Protein 1RLH (pdb70)

Radius of gyration: 15.71 Å; Cα contacts (8 Å, |Δi|>4): 328; chains: 1; bounding box: 42×52×43 Å

Nearest PDB structures (foldseek):
  1rlh-assembly1_A  TM=1.007E+00  e=2.536E-31  Thermoplasma acidophilum
  2ekm-assembly1_C  TM=9.111E-01  e=6.261E-17  Sulfurisphaera tokodaii
  2jb7-assembly1_A  TM=9.114E-01  e=2.879E-15  Pyrobaculum aerophilum
  1vgg-assembly1_F  TM=9.053E-01  e=6.407E-15  Thermus thermophilus HB8
  2d16-assembly1_A  TM=8.958E-01  e=6.824E-12  Pyrococcus horikoshii OT3

InterPro domains:
  IPR007153 Adenosine specific kinase [PF04008] (3-152)
  IPR007153 Adeno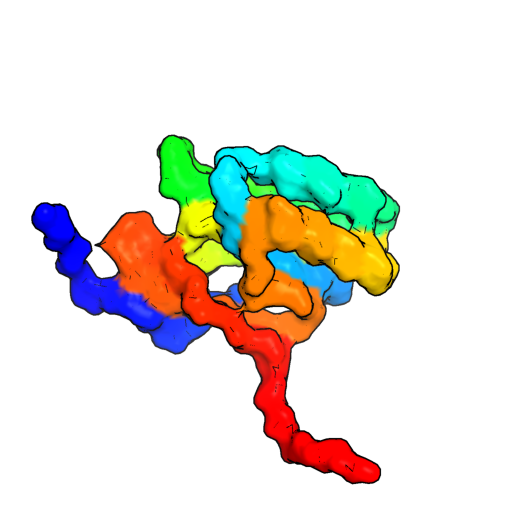sine specific kinase [PTHR36155] (2-152)
  IPR036902 Ta1353-like superfamily [G3DSA:3.40.1520.10] (6-106)
  IPR036902 Ta1353-like superfamily [SSF103165] (2-152)

Structure (mmCIF, N/CA/C/O backbone):
data_1RLH
#
_entry.id   1RLH
#
_cell.length_a   74.329
_cell.length_b   74.329
_cell.length_c   50.840
_cell.angle_alpha   90.00
_cell.angle_beta   90.00
_cell.angle_gamma   120.00
#
_symmetry.space_group_name_H-M   'P 63'
#
loop_
_entity.id
_entity.type
_entity.pdbx_description
1 polymer 'conserved hypothetical protein'
2 non-polymer 'SODIUM ION'
3 water water
#
loop_
_atom_site.group_PDB
_atom_site.id
_atom_site.type_symbol
_atom_site.label_atom_id
_atom_site.label_alt_id
_atom_site.label_comp_id
_atom_site.label_asym_id
_atom_site.label_entity_id
_atom_site.label_seq_id
_atom_site.pdbx_PDB_ins_code
_atom_site.Cartn_x
_atom_site.Cartn_y
_atom_site.Cartn_z
_atom_site.occupancy
_atom_site.B_iso_or_equiv
_atom_site.auth_seq_id
_atom_site.auth_comp_id
_atom_site.auth_asym_id
_atom_site.auth_atom_id
_atom_site.pdbx_PDB_model_num
ATOM 1 N N . HIS A 1 5 ? -16.642 60.577 -18.014 1.00 38.70 -15 HIS A N 1
ATOM 2 C CA . HIS A 1 5 ? -15.801 60.522 -19.245 1.00 37.72 -15 HIS A CA 1
ATOM 3 C C . HIS A 1 5 ? -14.331 60.357 -18.885 1.00 37.08 -15 HIS A C 1
ATOM 4 O O . HIS A 1 5 ? -13.771 61.162 -18.144 1.00 39.13 -15 HIS A O 1
ATOM 11 N N . HIS A 1 6 ? -13.705 59.318 -19.422 1.00 35.04 -14 HIS A N 1
ATOM 12 C CA . HIS A 1 6 ? -12.300 59.060 -19.150 1.00 34.34 -14 HIS A CA 1
ATOM 13 C C . HIS A 1 6 ? -11.474 59.171 -20.419 1.00 33.47 -14 HIS A C 1
ATOM 14 O O . HIS A 1 6 ? -11.984 58.994 -21.525 1.00 35.36 -14 HIS A O 1
ATOM 21 N N . HIS A 1 7 ? -10.194 59.469 -20.255 1.00 30.48 -13 HIS A N 1
ATOM 22 C CA . HIS A 1 7 ? -9.308 59.621 -21.398 1.00 29.85 -13 HIS A CA 1
ATOM 23 C C . HIS A 1 7 ? -8.359 58.448 -21.533 1.00 31.65 -13 HIS A C 1
ATOM 24 O O . HIS A 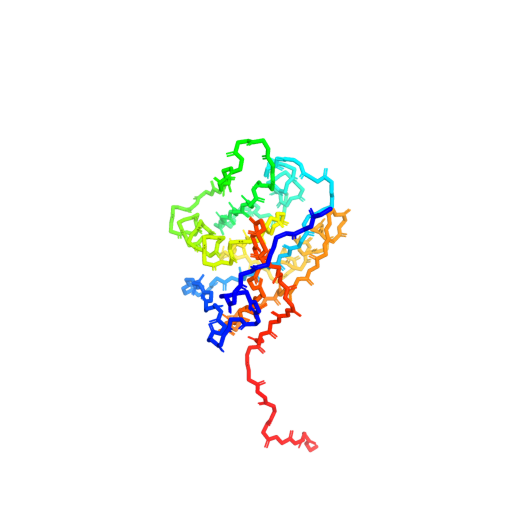1 7 ? -7.760 58.012 -20.554 1.00 33.60 -13 HIS A O 1
ATOM 31 N N . HIS A 1 8 ? -8.233 57.928 -22.748 1.00 31.23 -12 HIS A N 1
ATOM 32 C CA . HIS A 1 8 ? -7.339 56.805 -22.988 1.00 33.54 -12 HIS A CA 1
ATOM 33 C C . HIS A 1 8 ? -6.295 57.135 -24.047 1.00 31.53 -12 HIS A C 1
ATOM 34 O O . HIS A 1 8 ? -6.588 57.793 -25.044 1.00 28.44 -12 HIS A O 1
ATOM 41 N N . HIS A 1 9 ? -5.069 56.686 -23.806 1.00 30.93 -11 HIS A N 1
ATOM 42 C CA . HIS A 1 9 ? -3.963 56.897 -24.729 1.00 31.24 -11 HIS A CA 1
ATOM 43 C C . HIS A 1 9 ? -3.406 55.520 -25.060 1.00 32.05 -11 HIS A C 1
ATOM 44 O O . HIS A 1 9 ? -3.268 54.675 -24.178 1.00 29.10 -11 HIS A O 1
ATOM 51 N N . HIS A 1 10 ? -3.094 55.290 -26.330 1.00 32.98 -10 HIS A N 1
ATOM 52 C CA . HIS A 1 10 ? -2.563 53.999 -26.746 1.00 35.51 -10 HIS A CA 1
ATOM 53 C C . HIS A 1 10 ? -1.210 53.688 -26.117 1.00 35.24 -10 HIS A C 1
ATOM 54 O O . HIS A 1 10 ? -0.717 52.569 -26.220 1.00 35.66 -10 HIS A O 1
ATOM 61 N N . SER A 1 11 ? -0.616 54.676 -25.456 1.00 35.56 -9 SER A N 1
ATOM 62 C CA . SER A 1 11 ? 0.681 54.487 -24.813 1.00 35.98 -9 SER A CA 1
ATOM 63 C C . SER A 1 11 ? 0.541 53.819 -23.445 1.00 36.38 -9 SER A C 1
ATOM 64 O O . SER A 1 11 ? 1.532 53.408 -22.838 1.00 36.65 -9 SER A O 1
ATOM 67 N N . SER A 1 12 ? -0.695 53.713 -22.965 1.00 35.65 -8 SER A N 1
ATOM 68 C CA . SER A 1 12 ? -0.964 53.100 -21.671 1.00 35.07 -8 SER A CA 1
ATOM 69 C C . SER A 1 12 ? -0.898 51.583 -21.728 1.00 35.21 -8 SER A C 1
ATOM 70 O O . SER A 1 12 ? -1.110 50.975 -22.778 1.00 34.85 -8 SER A O 1
ATOM 73 N N . GLY A 1 13 ? -0.609 50.977 -20.583 1.00 32.72 -7 GLY A N 1
ATOM 74 C CA . GLY A 1 13 ? -0.523 49.532 -20.519 1.00 33.79 -7 GLY A CA 1
ATOM 75 C C . GLY A 1 13 ? 0.737 49.076 -19.816 1.00 33.67 -7 GLY A C 1
ATOM 76 O O . GLY A 1 13 ? 1.512 49.891 -19.308 1.00 29.68 -7 GLY A O 1
ATOM 77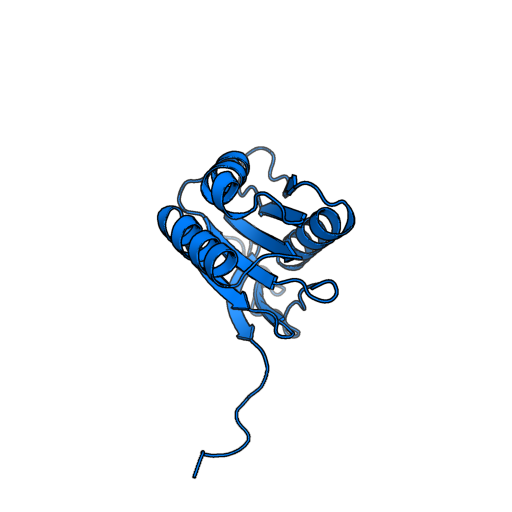 N N . LEU A 1 14 ? 0.938 47.765 -19.789 1.00 35.81 -6 LEU A N 1
ATOM 78 C CA . LEU A 1 14 ? 2.107 47.182 -19.152 1.00 39.87 -6 LEU A CA 1
ATOM 79 C C . LEU A 1 14 ? 3.364 47.715 -19.821 1.00 41.63 -6 LEU A C 1
ATOM 80 O O . LEU A 1 14 ? 3.471 47.700 -21.044 1.00 41.31 -6 LEU A O 1
ATOM 85 N N . VAL A 1 15 ? 4.306 48.204 -19.020 1.00 43.87 -5 VAL A N 1
ATOM 86 C CA . VAL A 1 15 ? 5.559 48.717 -19.559 1.00 45.38 -5 VAL A CA 1
ATOM 87 C C . VAL A 1 15 ? 6.429 47.499 -19.861 1.00 47.38 -5 VAL A C 1
ATOM 88 O O . VAL A 1 15 ? 6.890 46.815 -18.946 1.00 45.57 -5 VAL A O 1
ATOM 92 N N . PRO A 1 16 ? 6.655 47.217 -21.157 1.00 48.89 -4 PRO A N 1
ATOM 93 C CA . PRO A 1 16 ? 7.450 46.098 -21.675 1.00 50.06 -4 PRO A CA 1
ATOM 94 C C . PRO A 1 16 ? 8.660 45.697 -20.839 1.00 50.36 -4 PRO A C 1
ATOM 95 O O . PRO A 1 16 ? 8.773 44.551 -20.414 1.00 52.09 -4 PRO A O 1
ATOM 99 N N . ARG A 1 17 ? 9.565 46.639 -20.607 1.00 49.42 -3 ARG A N 1
ATOM 100 C CA . ARG A 1 17 ? 10.757 46.349 -19.826 1.00 48.74 -3 ARG A CA 1
ATOM 101 C C . ARG A 1 17 ? 10.601 46.887 -18.408 1.00 47.30 -3 ARG A C 1
ATOM 102 O O . ARG A 1 17 ? 10.690 48.094 -18.178 1.00 48.21 -3 ARG A O 1
ATOM 110 N N . GLY A 1 18 ? 10.352 45.981 -17.464 1.00 44.61 -2 GLY A N 1
ATOM 111 C CA . GLY A 1 18 ? 10.183 46.373 -16.076 1.00 38.31 -2 GLY A CA 1
ATOM 112 C C . GLY A 1 18 ? 11.244 47.367 -15.652 1.00 35.62 -2 GLY A C 1
ATOM 113 O O . GLY A 1 18 ? 12.294 47.466 -16.288 1.00 37.59 -2 GLY A O 1
ATOM 114 N N . SER A 1 19 ? 10.979 48.105 -14.580 1.00 29.78 -1 SER A N 1
ATOM 115 C CA . SER A 1 19 ? 11.929 49.093 -14.092 1.00 27.26 -1 SER A CA 1
ATOM 116 C C . SER A 1 19 ? 12.923 48.463 -13.131 1.00 25.46 -1 SER A C 1
ATOM 117 O O . SER A 1 19 ? 12.549 47.935 -12.086 1.00 23.18 -1 SER A O 1
ATOM 120 N N . HIS A 1 20 ? 14.196 48.524 -13.493 1.00 23.31 0 HIS A N 1
ATOM 121 C CA . HIS A 1 20 ? 15.239 47.969 -12.654 1.00 22.01 0 HIS A CA 1
ATOM 122 C C . HIS A 1 20 ? 15.505 48.925 -11.505 1.00 20.49 0 HIS A C 1
ATOM 123 O O . HIS A 1 20 ? 15.563 50.138 -11.696 1.00 20.63 0 HIS A O 1
ATOM 130 N N . MET A 1 21 ? 15.650 48.374 -10.307 1.00 18.52 1 MET A N 1
ATOM 131 C CA . MET A 1 21 ? 15.907 49.184 -9.129 1.00 17.65 1 MET A CA 1
ATOM 132 C C . MET A 1 21 ? 17.396 49.355 -8.881 1.00 18.53 1 MET A C 1
ATOM 133 O O . MET A 1 21 ? 18.174 48.412 -9.031 1.00 19.74 1 MET A O 1
ATOM 138 N N . VAL A 1 22 ? 17.782 50.569 -8.507 1.00 18.15 2 VAL A N 1
ATOM 139 C CA . VAL A 1 22 ? 19.167 50.865 -8.187 1.00 19.74 2 VAL A CA 1
ATOM 140 C C . VAL A 1 22 ? 19.361 50.418 -6.744 1.00 20.10 2 VAL A C 1
ATOM 141 O O . VAL A 1 22 ? 18.727 50.946 -5.829 1.00 19.12 2 VAL A O 1
ATOM 145 N N . ILE A 1 23 ? 20.214 49.421 -6.548 1.00 20.19 3 ILE A N 1
ATOM 146 C CA . ILE A 1 23 ? 20.493 48.912 -5.215 1.00 20.41 3 ILE A CA 1
ATOM 147 C C . ILE A 1 23 ? 21.999 48.970 -4.999 1.00 21.60 3 ILE A C 1
ATOM 148 O O . ILE A 1 23 ? 22.737 48.104 -5.470 1.00 21.53 3 ILE A O 1
ATOM 153 N N . PRO A 1 24 ? 22.479 50.011 -4.301 1.00 23.18 4 PRO A N 1
ATOM 154 C CA . PRO A 1 24 ? 23.914 50.159 -4.037 1.00 24.48 4 PRO A CA 1
ATOM 155 C C . PRO A 1 24 ? 24.476 48.936 -3.317 1.00 26.08 4 PRO A C 1
ATOM 156 O O . PRO A 1 24 ? 23.760 48.255 -2.583 1.00 24.56 4 PRO A O 1
ATOM 160 N N . ALA A 1 25 ? 25.761 48.666 -3.530 1.00 26.26 5 ALA A N 1
ATOM 161 C CA . ALA A 1 25 ? 26.416 47.513 -2.921 1.00 26.83 5 ALA A CA 1
ATOM 162 C C . ALA A 1 25 ? 26.065 47.305 -1.448 1.00 26.28 5 ALA A C 1
ATOM 163 O O . ALA A 1 25 ? 26.099 48.241 -0.653 1.00 27.88 5 ALA A O 1
ATOM 165 N N . GLU A 1 26 ? 25.730 46.063 -1.104 1.00 27.41 6 GLU A N 1
ATOM 166 C CA . GLU A 1 26 ? 25.385 45.669 0.261 1.00 29.14 6 GLU A CA 1
ATOM 167 C C . GLU A 1 26 ? 24.121 46.300 0.837 1.00 27.83 6 GLU A C 1
ATOM 168 O O . GLU A 1 26 ? 23.869 46.188 2.034 1.00 27.37 6 GLU A O 1
ATOM 174 N N . ALA A 1 27 ? 23.325 46.959 0.002 1.00 25.50 7 ALA A N 1
ATOM 175 C CA . ALA A 1 27 ? 22.105 47.583 0.496 1.00 22.95 7 ALA A CA 1
ATOM 176 C C . ALA A 1 27 ? 20.899 46.657 0.381 1.00 21.93 7 ALA A C 1
ATOM 177 O O . ALA A 1 27 ? 20.853 45.775 -0.473 1.00 20.31 7 ALA A O 1
ATOM 179 N N . ASN A 1 28 ? 19.933 46.863 1.268 1.00 20.43 8 ASN A N 1
ATOM 180 C CA . ASN A 1 28 ? 18.700 46.093 1.266 1.00 19.64 8 ASN A CA 1
ATOM 181 C C . ASN A 1 28 ? 17.630 47.087 0.864 1.00 17.00 8 ASN A C 1
ATOM 182 O O . ASN A 1 28 ? 17.632 48.225 1.329 1.00 17.79 8 ASN A O 1
ATOM 187 N N . ILE A 1 29 ? 16.715 46.660 0.006 1.00 15.88 9 ILE A N 1
ATOM 188 C CA . ILE A 1 29 ? 15.669 47.548 -0.458 1.00 13.72 9 ILE A CA 1
ATOM 189 C C . ILE A 1 29 ? 14.275 47.083 -0.074 1.00 16.31 9 ILE A C 1
ATOM 190 O O . ILE A 1 29 ? 14.003 45.884 0.012 1.00 15.88 9 ILE A O 1
ATOM 195 N N . ILE A 1 30 ? 13.410 48.054 0.190 1.00 13.98 10 ILE A N 1
ATOM 196 C CA . ILE A 1 30 ? 12.015 47.791 0.506 1.00 14.67 10 ILE A CA 1
ATOM 197 C C . ILE A 1 30 ? 11.211 48.703 -0.414 1.00 13.73 10 ILE A C 1
ATOM 198 O O . ILE A 1 30 ? 11.439 49.913 -0.455 1.00 14.75 10 ILE A O 1
ATOM 203 N N . VAL A 1 31 ? 10.292 48.118 -1.172 1.00 14.72 11 VAL A N 1
ATOM 204 C CA . VAL A 1 31 ? 9.445 48.895 -2.068 1.00 13.11 11 VAL A CA 1
ATOM 205 C C . VAL A 1 31 ? 8.018 48.595 -1.643 1.00 13.19 11 VAL A C 1
ATOM 206 O O . VAL A 1 31 ? 7.644 47.437 -1.485 1.00 12.40 11 VAL A O 1
ATOM 210 N N . GLY A 1 32 ? 7.222 49.634 -1.439 1.00 12.76 12 GLY A N 1
ATOM 211 C CA . GLY A 1 32 ? 5.856 49.394 -1.013 1.00 13.51 12 GLY A CA 1
ATOM 212 C C . GLY A 1 32 ? 4.859 50.450 -1.427 1.00 13.61 12 GLY A C 1
ATOM 213 O O . GLY A 1 32 ? 5.186 51.393 -2.150 1.00 13.05 12 GLY A O 1
ATOM 214 N N . TYR A 1 33 ? 3.631 50.266 -0.953 1.00 12.48 13 TYR A N 1
ATOM 215 C CA . TYR A 1 33 ? 2.510 51.159 -1.230 1.00 14.44 13 TYR A CA 1
ATOM 216 C C . TYR A 1 33 ? 2.029 51.718 0.110 1.00 15.20 13 TYR A C 1
ATOM 217 O O . TYR A 1 33 ? 1.679 50.949 1.001 1.00 16.08 13 TYR A O 1
ATOM 226 N N . SER A 1 34 ? 2.014 53.041 0.259 1.00 14.82 14 SER A N 1
ATOM 227 C CA . SER A 1 34 ? 1.577 53.652 1.513 1.00 17.30 14 SER A CA 1
ATOM 228 C C . SER A 1 34 ? 0.053 53.741 1.620 1.00 19.08 14 SER A C 1
ATOM 229 O O . SER A 1 34 ? -0.643 53.855 0.610 1.00 19.89 14 SER A O 1
ATOM 232 N N . HIS A 1 35 ? -0.456 53.681 2.850 1.00 18.81 15 HIS A N 1
ATOM 233 C CA . HIS A 1 35 ? -1.894 53.765 3.111 1.00 20.44 15 HIS A CA 1
ATOM 234 C C . HIS A 1 35 ? -2.220 55.098 3.775 1.00 23.72 15 HIS A C 1
ATOM 235 O O . HIS A 1 35 ? -1.841 55.331 4.926 1.00 23.45 15 HIS A O 1
ATOM 242 N N . PHE A 1 36 ? -2.929 55.957 3.051 1.00 25.62 16 PHE A N 1
ATOM 243 C CA . PHE A 1 36 ? -3.334 57.267 3.552 1.00 30.89 16 PHE A CA 1
ATOM 244 C C . PHE A 1 36 ? -2.203 58.136 4.097 1.00 33.97 16 PHE A C 1
ATOM 245 O O . PHE A 1 36 ? -2.446 59.057 4.881 1.00 36.46 16 PHE A O 1
ATOM 253 N N . ILE A 1 37 ? -0.972 57.846 3.687 1.00 35.69 17 ILE A N 1
ATOM 254 C CA . ILE A 1 37 ? 0.180 58.632 4.121 1.00 37.17 17 ILE A CA 1
ATOM 255 C C . ILE A 1 37 ? 0.326 59.808 3.160 1.00 38.33 17 ILE A C 1
ATOM 256 O O . ILE A 1 37 ? 0.215 59.639 1.944 1.00 37.89 17 ILE A O 1
ATOM 261 N N . LYS A 1 38 ? 0.571 60.995 3.707 1.00 39.68 18 LYS A N 1
ATOM 262 C CA . LYS A 1 38 ? 0.715 62.197 2.889 1.00 40.56 18 LYS A CA 1
ATOM 263 C C . LYS A 1 38 ? 2.143 62.722 2.895 1.00 38.60 18 LYS A C 1
ATOM 264 O O . LYS A 1 38 ? 2.533 63.485 2.011 1.00 38.89 18 LYS A O 1
ATOM 270 N N . THR A 1 39 ? 2.918 62.318 3.898 1.00 36.81 19 THR A N 1
ATOM 271 C CA . THR A 1 39 ? 4.300 62.768 4.022 1.00 35.15 19 THR A CA 1
ATOM 272 C C . THR A 1 39 ? 5.269 61.631 4.335 1.00 33.22 19 THR A C 1
ATOM 273 O O . THR A 1 39 ? 4.925 60.674 5.027 1.00 32.41 19 THR A O 1
ATOM 277 N N . VAL A 1 40 ? 6.486 61.753 3.818 1.00 31.06 20 VAL A N 1
ATOM 278 C CA . VAL A 1 40 ? 7.513 60.744 4.024 1.00 29.55 20 VAL A CA 1
ATOM 279 C C . VAL A 1 40 ? 8.009 60.723 5.470 1.00 29.93 20 VAL A C 1
ATOM 280 O O . VAL A 1 40 ? 8.685 59.782 5.882 1.00 28.90 20 VAL A O 1
ATOM 284 N N . GLU A 1 41 ? 7.667 61.751 6.243 1.00 30.72 21 GLU A N 1
ATOM 285 C CA . GLU A 1 41 ? 8.101 61.815 7.638 1.00 33.25 21 GLU A CA 1
ATOM 286 C C . GLU A 1 41 ? 7.518 60.650 8.434 1.00 31.74 21 GLU A C 1
ATOM 287 O O . GLU A 1 41 ? 8.148 60.147 9.361 1.00 30.31 21 GLU A O 1
ATOM 293 N N . ASP A 1 42 ? 6.310 60.230 8.070 1.00 33.09 22 ASP A N 1
ATOM 294 C CA . ASP A 1 42 ? 5.650 59.113 8.742 1.00 34.82 22 ASP A CA 1
ATOM 295 C C . ASP A 1 42 ? 6.528 57.872 8.637 1.00 34.49 22 ASP A C 1
ATOM 296 O O . ASP A 1 42 ? 6.745 57.163 9.620 1.00 33.37 22 ASP A O 1
ATOM 301 N N . LEU A 1 43 ? 7.029 57.615 7.434 1.00 32.87 23 LEU A N 1
ATOM 302 C CA . LEU A 1 43 ? 7.890 56.463 7.199 1.00 32.53 23 LEU A CA 1
ATOM 303 C C . LEU A 1 43 ? 9.235 56.661 7.881 1.00 31.23 23 LEU A C 1
ATOM 304 O O . LEU A 1 43 ? 9.769 55.745 8.502 1.00 30.49 23 LEU A O 1
ATOM 309 N N . ASN A 1 44 ? 9.779 57.866 7.758 1.00 31.07 24 ASN A N 1
ATOM 310 C CA . ASN A 1 44 ? 11.065 58.181 8.363 1.00 32.96 24 ASN A CA 1
ATOM 311 C C . ASN A 1 44 ? 11.035 57.909 9.864 1.00 34.06 24 ASN A C 1
ATOM 312 O O . ASN A 1 44 ? 11.990 57.378 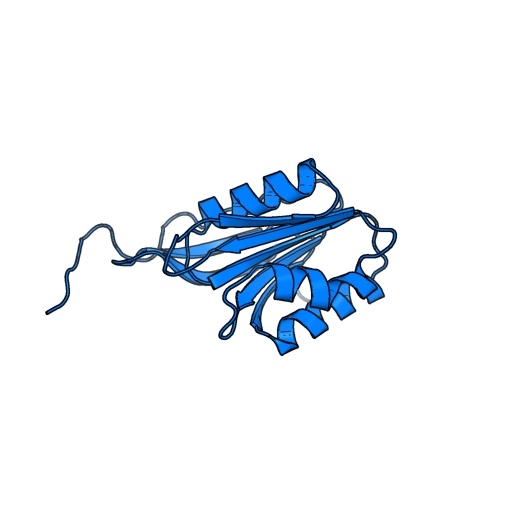10.429 1.00 33.81 24 ASN A O 1
ATOM 317 N N . GLU A 1 45 ? 9.927 58.266 10.501 1.00 35.38 25 GLU A N 1
ATOM 318 C CA . GLU A 1 45 ? 9.788 58.091 11.939 1.00 39.30 25 GLU A CA 1
ATOM 319 C C . GLU A 1 45 ? 9.500 56.655 12.365 1.00 40.14 25 GLU A C 1
ATOM 320 O O . GLU A 1 45 ? 10.103 56.150 13.311 1.00 39.13 25 GLU A O 1
ATOM 326 N N . ILE A 1 46 ? 8.584 55.997 11.664 1.00 40.64 26 ILE A N 1
ATOM 327 C CA . ILE A 1 46 ? 8.212 54.633 12.010 1.00 42.55 26 ILE A CA 1
ATOM 328 C C . ILE A 1 46 ? 9.382 53.653 11.939 1.00 42.10 26 ILE A C 1
ATOM 329 O O . ILE A 1 46 ? 9.394 52.646 12.647 1.00 41.75 26 ILE A O 1
ATOM 334 N N . ILE A 1 47 ? 10.371 53.949 11.101 1.00 41.34 27 ILE A N 1
ATOM 335 C CA . ILE A 1 47 ? 11.529 53.067 10.974 1.00 42.91 27 ILE A CA 1
ATOM 336 C C . ILE A 1 47 ? 12.774 53.665 11.619 1.00 43.32 27 ILE A C 1
ATOM 337 O O . ILE A 1 47 ? 13.839 53.045 11.618 1.00 42.39 27 ILE A O 1
ATOM 342 N N . ARG A 1 48 ? 12.641 54.867 12.167 1.00 44.24 28 ARG A N 1
ATOM 343 C CA . ARG A 1 48 ? 13.775 55.547 12.780 1.00 45.89 28 ARG A CA 1
ATOM 344 C C . ARG A 1 48 ? 14.500 54.711 13.832 1.00 44.87 28 ARG A C 1
ATOM 345 O O . ARG A 1 48 ? 15.721 54.577 13.785 1.00 44.08 28 ARG A O 1
ATOM 353 N N . THR A 1 49 ? 13.751 54.148 14.775 1.00 44.14 29 THR A N 1
ATOM 354 C CA . THR A 1 49 ? 14.343 53.346 15.843 1.00 44.55 29 THR A CA 1
ATOM 355 C C . THR A 1 49 ? 14.994 52.056 15.358 1.00 44.01 29 THR A C 1
ATOM 356 O O . THR A 1 49 ? 15.818 51.470 16.061 1.00 43.62 29 THR A O 1
ATOM 360 N N . HIS A 1 50 ? 14.635 51.616 14.157 1.00 43.05 30 HIS A N 1
ATOM 361 C CA . HIS A 1 50 ? 15.187 50.382 13.607 1.00 41.99 30 HIS A CA 1
ATOM 362 C C . HIS A 1 50 ? 16.419 50.602 12.734 1.00 41.99 30 HIS A C 1
ATOM 363 O O . HIS A 1 50 ? 17.190 49.675 12.488 1.00 42.00 30 HIS A O 1
ATOM 370 N N . VAL A 1 51 ? 16.610 51.832 12.275 1.00 42.61 31 VAL A N 1
ATOM 371 C CA . VAL A 1 51 ? 17.756 52.157 11.437 1.00 43.89 31 VAL A CA 1
ATOM 372 C C . VAL A 1 51 ? 18.924 52.856 12.146 1.00 43.82 31 VAL A C 1
ATOM 373 O O . VAL A 1 51 ? 19.909 53.212 11.500 1.00 42.41 31 VAL A O 1
ATOM 377 N N . PRO A 1 52 ? 18.839 53.062 13.476 1.00 44.68 32 PRO A N 1
ATOM 378 C CA . PRO A 1 52 ? 19.954 53.729 14.155 1.00 44.40 32 PRO A CA 1
ATOM 379 C C . PRO A 1 52 ? 21.247 52.950 13.998 1.00 44.12 32 PRO A C 1
ATOM 380 O O . PRO A 1 52 ? 21.249 51.722 14.058 1.00 44.20 32 PRO A O 1
ATOM 384 N N . GLY A 1 53 ? 22.345 53.666 13.798 1.00 43.84 33 GLY A N 1
ATOM 385 C CA . GLY A 1 53 ? 23.624 53.004 13.643 1.00 42.97 33 GLY A CA 1
ATOM 386 C C . GLY A 1 53 ? 23.874 52.538 12.225 1.00 42.38 33 GLY A C 1
ATOM 387 O O . GLY A 1 53 ? 24.990 52.136 11.888 1.00 44.17 33 GLY A O 1
ATOM 388 N N . SER A 1 54 ? 22.840 52.591 11.390 1.00 39.39 34 SER A N 1
ATOM 389 C CA . SER A 1 54 ? 22.969 52.171 10.001 1.00 36.98 34 SER A CA 1
ATOM 390 C C . SER A 1 54 ? 22.788 53.358 9.064 1.00 34.66 34 SER A C 1
ATOM 391 O O . SER A 1 54 ? 22.417 54.451 9.491 1.00 33.32 34 SER A O 1
ATOM 394 N N . LYS A 1 55 ? 23.069 53.138 7.785 1.00 31.87 35 LYS A N 1
ATOM 395 C CA . LYS A 1 55 ? 22.918 54.177 6.777 1.00 29.76 35 LYS A CA 1
ATOM 396 C C . LYS A 1 55 ? 21.649 53.842 6.010 1.00 27.92 35 LYS A C 1
ATOM 397 O O . LYS A 1 55 ? 21.411 52.682 5.674 1.00 27.49 35 LYS A O 1
ATOM 403 N N . TYR A 1 56 ? 20.830 54.849 5.733 1.00 24.77 36 TYR A N 1
ATOM 404 C CA . TYR A 1 56 ? 19.584 54.591 5.028 1.00 23.40 36 TYR A CA 1
ATOM 405 C C . TYR A 1 56 ? 19.100 55.777 4.215 1.00 23.66 36 TYR A C 1
ATOM 406 O O . TYR A 1 56 ? 19.609 56.892 4.333 1.00 24.41 36 TYR A O 1
ATOM 415 N N . GLY A 1 57 ? 18.099 55.508 3.390 1.00 21.49 37 GLY A N 1
ATOM 416 C CA . GLY A 1 57 ? 17.501 56.533 2.566 1.00 19.04 37 GLY A CA 1
ATOM 417 C C . GLY A 1 57 ? 16.053 56.136 2.361 1.00 18.55 37 GLY A C 1
ATOM 418 O O . GLY A 1 57 ? 15.727 54.9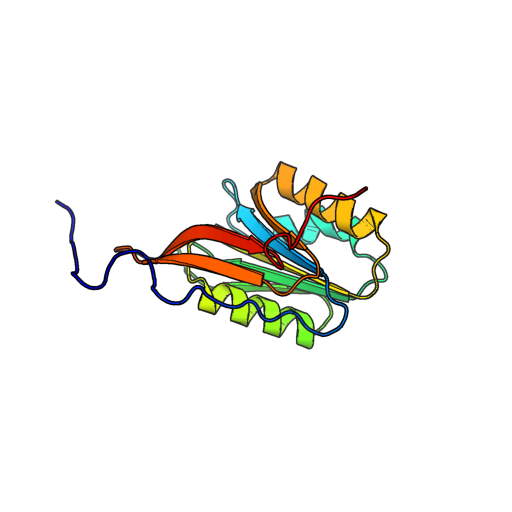46 2.403 1.00 17.95 37 GLY A O 1
ATOM 419 N N . ILE A 1 58 ? 15.184 57.120 2.168 1.00 18.61 38 ILE A N 1
ATOM 420 C CA . ILE A 1 58 ? 13.771 56.858 1.934 1.00 18.94 38 ILE A CA 1
ATOM 421 C C . ILE A 1 58 ? 13.262 57.776 0.834 1.00 18.94 38 ILE A C 1
ATOM 422 O O . ILE A 1 58 ? 13.555 58.970 0.831 1.00 19.36 38 ILE A O 1
ATOM 427 N N . GLY A 1 59 ? 12.496 57.205 -0.090 1.00 17.05 39 GLY A N 1
ATOM 428 C CA . GLY A 1 59 ? 11.910 57.967 -1.179 1.00 16.19 39 GLY A CA 1
ATOM 429 C C . GLY A 1 59 ? 10.409 57.744 -1.127 1.00 17.35 39 GLY A C 1
ATOM 430 O O . GLY A 1 59 ? 9.965 56.635 -0.839 1.00 16.10 39 GLY A O 1
ATOM 431 N N . PHE A 1 60 ? 9.628 58.786 -1.400 1.00 17.32 40 PHE A N 1
ATOM 432 C CA . PHE A 1 60 ? 8.167 58.687 -1.353 1.00 16.80 40 PHE A CA 1
ATOM 433 C C . PHE A 1 60 ? 7.545 59.446 -2.524 1.00 16.31 40 PHE A C 1
ATOM 434 O O . PHE A 1 60 ? 7.874 60.604 -2.764 1.00 17.79 40 PHE A O 1
ATOM 442 N N . SER A 1 61 ? 6.638 58.792 -3.241 1.00 15.91 41 SER A N 1
ATOM 443 C CA . SER A 1 61 ? 5.993 59.405 -4.395 1.00 16.71 41 SER A CA 1
ATOM 444 C C . SER A 1 61 ? 4.668 60.072 -4.006 1.00 15.83 41 SER A C 1
ATOM 445 O O . SER A 1 61 ? 3.624 59.425 -3.961 1.00 15.79 41 SER A O 1
ATOM 448 N N . GLU A 1 62 ? 4.715 61.366 -3.715 1.00 15.42 42 GLU A N 1
ATOM 449 C CA . GLU A 1 62 ? 3.504 62.101 -3.354 1.00 16.40 42 GLU A CA 1
ATOM 450 C C . GLU A 1 62 ? 2.536 61.965 -4.538 1.00 16.93 42 GLU A C 1
ATOM 451 O O . GLU A 1 62 ? 2.893 62.287 -5.671 1.00 16.93 42 GLU A O 1
ATOM 457 N N . ALA A 1 63 ? 1.318 61.489 -4.272 1.00 15.73 43 ALA A N 1
ATOM 458 C CA . ALA A 1 63 ? 0.331 61.225 -5.327 1.00 15.59 43 ALA A CA 1
ATOM 459 C C . ALA A 1 63 ? -0.638 62.337 -5.727 1.00 17.73 43 ALA A C 1
ATOM 460 O O . ALA A 1 63 ? -1.377 62.193 -6.704 1.00 18.08 43 ALA A O 1
ATOM 462 N N . SER A 1 64 ? -0.647 63.428 -4.969 1.00 19.84 44 SER A N 1
ATOM 463 C CA . SER A 1 64 ? -1.522 64.559 -5.254 1.00 21.76 44 SER A CA 1
ATOM 464 C C . SER A 1 64 ? -0.865 65.821 -4.716 1.00 21.94 44 SER A C 1
ATOM 465 O O . SER A 1 64 ? 0.274 65.786 -4.257 1.00 21.15 44 SER A O 1
ATOM 468 N N . GLY A 1 65 ? -1.590 66.934 -4.758 1.00 25.46 45 GLY A N 1
ATOM 469 C CA . GLY A 1 65 ? -1.030 68.179 -4.271 1.00 23.86 45 GLY A CA 1
ATOM 470 C C . GLY A 1 65 ? 0.204 68.558 -5.065 1.00 22.75 45 GLY A C 1
ATOM 471 O O . GLY A 1 65 ? 0.141 68.679 -6.285 1.00 23.99 45 GLY A O 1
ATOM 472 N N . ASP A 1 66 ? 1.329 68.733 -4.377 1.00 22.65 46 ASP A N 1
ATOM 473 C CA . ASP A 1 66 ? 2.577 69.103 -5.036 1.00 20.83 46 ASP A CA 1
ATOM 474 C C . ASP A 1 66 ? 3.114 67.998 -5.944 1.00 19.38 46 ASP A C 1
ATOM 475 O O . ASP A 1 66 ? 3.890 68.270 -6.856 1.00 19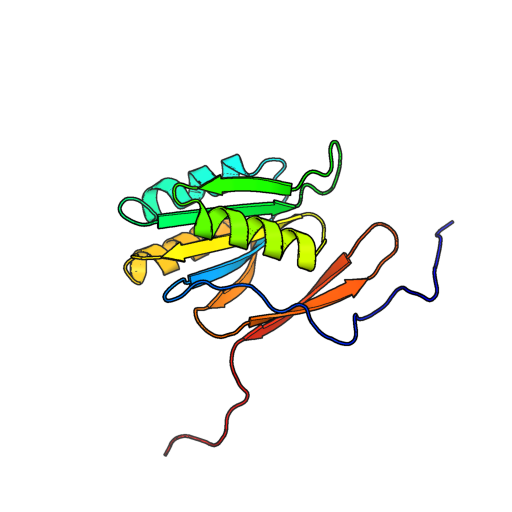.26 46 ASP A O 1
ATOM 480 N N . ARG A 1 67 ? 2.708 66.756 -5.685 1.00 17.65 47 ARG A N 1
ATOM 481 C CA . ARG A 1 67 ? 3.151 65.612 -6.487 1.00 17.57 47 ARG A CA 1
ATOM 482 C C . ARG A 1 67 ? 4.674 65.533 -6.594 1.00 17.57 47 ARG A C 1
ATOM 483 O O . ARG A 1 67 ? 5.219 65.208 -7.650 1.00 18.27 47 ARG A O 1
ATOM 491 N N . LEU A 1 68 ? 5.360 65.821 -5.495 1.00 17.71 48 LEU A N 1
ATOM 492 C CA . LEU A 1 68 ? 6.815 65.784 -5.497 1.00 18.23 48 LEU A CA 1
ATOM 493 C C . LEU A 1 68 ? 7.380 64.496 -4.911 1.00 18.20 48 LEU A C 1
ATOM 494 O O . LEU A 1 68 ? 6.746 63.849 -4.087 1.00 19.51 48 LEU A O 1
ATOM 499 N N . ILE A 1 69 ? 8.573 64.125 -5.361 1.00 18.80 49 ILE A N 1
ATOM 500 C CA . ILE A 1 69 ? 9.247 62.961 -4.814 1.00 18.52 49 ILE A CA 1
ATOM 501 C C . ILE A 1 69 ? 9.801 63.517 -3.507 1.00 19.83 49 ILE A C 1
ATOM 502 O O . ILE A 1 69 ? 10.499 64.536 -3.507 1.00 20.62 49 ILE A O 1
ATOM 507 N N . ARG A 1 70 ? 9.460 62.870 -2.401 1.00 19.28 50 ARG A N 1
ATOM 508 C CA . ARG A 1 70 ? 9.897 63.301 -1.077 1.00 20.74 50 ARG A CA 1
ATOM 509 C C . ARG A 1 70 ? 10.964 62.338 -0.569 1.00 19.82 50 ARG A C 1
ATOM 510 O O . ARG A 1 70 ? 10.962 61.160 -0.926 1.00 21.40 50 ARG A O 1
ATOM 518 N N . TYR A 1 71 ? 11.870 62.824 0.274 1.00 18.73 51 TYR A N 1
ATOM 519 C CA . TYR A 1 71 ? 12.932 61.958 0.765 1.00 18.78 51 TYR A CA 1
ATOM 520 C C . TYR A 1 71 ? 13.472 62.330 2.137 1.00 19.35 51 TYR A C 1
ATOM 521 O O . TYR A 1 71 ? 13.226 63.420 2.648 1.00 18.11 51 TYR A O 1
ATOM 530 N N . ASP A 1 72 ? 14.218 61.396 2.716 1.00 20.24 52 ASP A N 1
ATOM 531 C CA . ASP A 1 72 ? 14.851 61.561 4.019 1.00 22.29 52 ASP A CA 1
ATOM 532 C C . ASP A 1 72 ? 15.945 60.500 4.076 1.00 22.34 52 ASP A C 1
ATOM 533 O O . ASP A 1 72 ? 15.968 59.584 3.253 1.00 21.66 52 ASP A O 1
ATOM 538 N N . GLY A 1 73 ? 16.850 60.622 5.039 1.00 22.27 53 GLY A N 1
ATOM 539 C CA . GLY A 1 73 ? 17.925 59.654 5.156 1.00 24.15 53 GLY A CA 1
ATOM 540 C C . GLY A 1 73 ? 19.181 60.271 5.735 1.00 27.53 53 GLY A C 1
ATOM 541 O O . GLY A 1 73 ? 19.207 61.465 6.032 1.00 28.03 53 GLY A O 1
ATOM 542 N N . ASN A 1 74 ? 20.223 59.460 5.895 1.00 27.55 54 ASN A N 1
ATOM 543 C CA . ASN A 1 74 ? 21.484 59.943 6.448 1.00 28.86 54 ASN A CA 1
ATOM 544 C C . ASN A 1 74 ? 22.666 59.552 5.568 1.00 30.34 54 ASN A C 1
ATOM 545 O O . ASN A 1 74 ? 23.815 59.599 5.999 1.00 31.29 54 ASN A O 1
ATOM 550 N N . ASP A 1 75 ? 22.373 59.156 4.335 1.00 30.64 55 ASP A N 1
ATOM 551 C CA . ASP A 1 75 ? 23.406 58.760 3.389 1.00 32.20 55 ASP A CA 1
ATOM 552 C C . ASP A 1 75 ? 23.017 59.281 2.014 1.00 33.82 55 ASP A C 1
ATOM 553 O O . ASP A 1 75 ? 21.987 58.893 1.462 1.00 33.05 55 ASP A O 1
ATOM 558 N N . ASP A 1 76 ? 23.843 60.166 1.466 1.00 33.94 56 ASP A N 1
ATOM 559 C CA . ASP A 1 76 ? 23.574 60.763 0.164 1.00 34.50 56 ASP A CA 1
ATOM 560 C C . ASP A 1 76 ? 23.409 59.764 -0.972 1.00 32.69 56 ASP A C 1
ATOM 561 O O . ASP A 1 76 ? 22.515 59.915 -1.803 1.00 32.70 56 ASP A O 1
ATOM 566 N N . ASP A 1 77 ? 24.267 58.750 -1.014 1.00 30.65 57 ASP A N 1
ATOM 567 C CA . ASP A 1 77 ? 24.186 57.748 -2.068 1.00 29.99 57 ASP A CA 1
ATOM 568 C C . ASP A 1 77 ? 22.887 56.954 -2.000 1.00 27.11 57 ASP A C 1
ATOM 569 O O . ASP A 1 77 ? 22.278 56.668 -3.030 1.00 26.13 57 ASP A O 1
ATOM 574 N N . LEU A 1 78 ? 22.465 56.593 -0.792 1.00 25.37 58 LEU A N 1
ATOM 575 C CA . LEU A 1 78 ? 21.228 55.833 -0.628 1.00 22.61 58 LEU A CA 1
ATOM 576 C C . LEU A 1 78 ? 20.011 56.702 -0.927 1.00 22.98 58 LEU A C 1
ATOM 577 O O . LEU A 1 78 ? 19.044 56.245 -1.544 1.00 20.49 58 LEU A O 1
ATOM 582 N N . VAL A 1 79 ? 20.055 57.954 -0.484 1.00 21.30 59 VAL A N 1
ATOM 583 C CA . VAL A 1 79 ? 18.954 58.870 -0.732 1.00 21.30 59 VAL A CA 1
ATOM 584 C C . VAL A 1 79 ? 18.793 59.095 -2.234 1.00 21.74 59 VAL A C 1
ATOM 585 O O . VAL A 1 79 ? 17.680 59.061 -2.750 1.00 20.62 59 VAL A O 1
ATOM 589 N N . LYS A 1 80 ? 19.903 59.314 -2.934 1.00 21.30 60 LYS A N 1
ATOM 590 C CA . LYS A 1 80 ? 19.857 59.538 -4.376 1.00 23.02 60 LYS A CA 1
ATOM 591 C C . LYS A 1 80 ? 19.314 58.318 -5.109 1.00 21.52 60 LYS A C 1
ATOM 592 O O . LYS A 1 80 ? 18.599 58.447 -6.098 1.00 21.82 60 LYS A O 1
ATOM 598 N N . ALA A 1 81 ? 19.664 57.131 -4.626 1.00 20.98 61 ALA A N 1
ATOM 599 C CA . ALA A 1 81 ? 19.184 55.904 -5.246 1.00 19.29 61 ALA A CA 1
ATOM 600 C C . ALA A 1 81 ? 17.675 55.784 -5.031 1.00 18.09 61 ALA A C 1
ATOM 601 O O . ALA A 1 81 ? 16.954 55.359 -5.932 1.00 19.06 61 ALA A O 1
ATOM 603 N N . CYS A 1 82 ? 17.200 56.157 -3.842 1.00 18.22 62 CYS A N 1
ATOM 604 C CA . CYS A 1 82 ? 15.764 56.097 -3.543 1.00 17.72 62 CYS A CA 1
ATOM 605 C C . CYS A 1 82 ? 14.985 57.052 -4.434 1.00 17.55 62 CYS A C 1
ATOM 606 O O . CYS A 1 82 ? 13.901 56.729 -4.916 1.00 17.43 62 CYS A O 1
ATOM 609 N N . ILE A 1 83 ? 15.533 58.244 -4.636 1.00 18.42 63 ILE A N 1
ATOM 610 C CA . ILE A 1 83 ? 14.884 59.233 -5.484 1.00 18.32 63 ILE A CA 1
ATOM 611 C C . ILE A 1 83 ? 14.803 58.702 -6.910 1.00 18.97 63 ILE A C 1
ATOM 612 O O . ILE A 1 83 ? 13.752 58.771 -7.547 1.00 18.21 63 ILE A O 1
ATOM 617 N N . GLU A 1 84 ? 15.913 58.162 -7.407 1.00 18.01 64 GLU A N 1
ATOM 618 C CA . GLU A 1 84 ? 15.947 57.625 -8.764 1.00 17.05 64 GLU A CA 1
ATOM 619 C C . GLU A 1 84 ? 14.949 56.475 -8.926 1.00 17.54 64 GLU A C 1
ATOM 620 O O . GLU A 1 84 ? 14.261 56.383 -9.942 1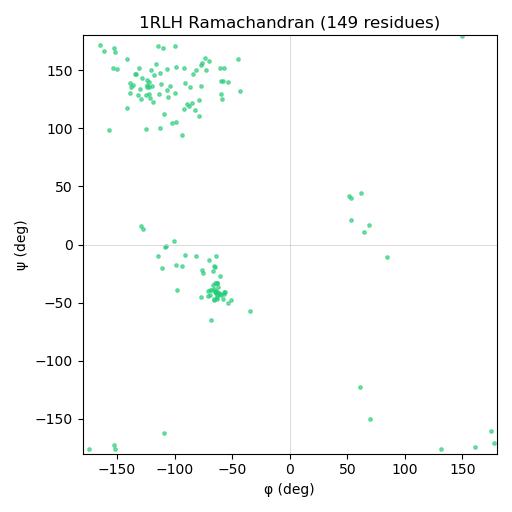.00 17.24 64 GLU A O 1
ATOM 626 N N . ASN A 1 85 ? 14.867 55.602 -7.927 1.00 17.05 65 ASN A N 1
ATOM 627 C CA . ASN A 1 85 ? 13.941 54.478 -8.002 1.00 16.36 65 ASN A CA 1
ATOM 628 C C . ASN A 1 85 ? 12.490 54.940 -8.033 1.00 15.70 65 ASN A C 1
ATOM 629 O O . ASN A 1 85 ? 11.683 54.393 -8.779 1.00 16.55 65 ASN A O 1
ATOM 634 N N . ILE A 1 86 ? 12.161 55.944 -7.224 1.00 16.34 66 ILE A N 1
ATOM 635 C CA . ILE A 1 86 ? 10.803 56.482 -7.199 1.00 15.09 66 ILE A CA 1
ATOM 636 C C . ILE A 1 86 ? 10.498 57.079 -8.571 1.00 15.48 66 ILE A C 1
ATOM 637 O O . ILE A 1 86 ? 9.397 56.921 -9.098 1.00 16.72 66 ILE A O 1
ATOM 642 N N . ARG A 1 87 ? 11.484 57.758 -9.151 1.00 15.68 67 ARG A N 1
ATOM 643 C CA . ARG A 1 87 ? 11.314 58.368 -10.469 1.00 15.40 67 ARG A CA 1
ATOM 644 C C . ARG A 1 87 ? 11.053 57.315 -11.540 1.00 16.41 67 ARG A C 1
ATOM 645 O O . ARG A 1 87 ? 10.190 57.492 -12.402 1.00 17.02 67 ARG A O 1
ATOM 653 N N . ARG A 1 88 ? 11.803 56.219 -11.492 1.00 15.53 68 ARG A N 1
ATOM 654 C CA . ARG A 1 88 ? 11.642 55.156 -12.476 1.00 16.95 68 ARG A CA 1
ATOM 655 C C . ARG A 1 88 ? 10.266 54.504 -12.405 1.00 17.97 68 ARG A C 1
ATOM 656 O O . ARG A 1 88 ? 9.672 54.189 -13.432 1.00 17.10 68 ARG A O 1
ATOM 664 N N . ILE A 1 89 ? 9.773 54.295 -11.189 1.00 16.39 69 ILE A N 1
ATOM 665 C CA . ILE A 1 89 ? 8.464 53.676 -10.988 1.00 16.15 69 ILE A CA 1
ATOM 666 C C . ILE A 1 89 ? 7.346 54.633 -11.391 1.00 16.07 69 ILE A C 1
ATOM 667 O O . ILE A 1 89 ? 6.386 54.240 -12.057 1.00 15.67 69 ILE A O 1
ATOM 672 N N . SER A 1 90 ? 7.476 55.888 -10.971 1.00 17.17 70 SER A N 1
ATOM 673 C CA . SER A 1 90 ? 6.511 56.936 -11.290 1.00 18.49 70 SER A CA 1
ATOM 674 C C . SER A 1 90 ? 5.058 56.578 -10.968 1.00 19.09 70 SER A C 1
ATOM 675 O O . SER A 1 90 ? 4.149 56.875 -11.752 1.00 18.09 70 SER A O 1
ATOM 678 N N . ALA A 1 91 ? 4.846 55.949 -9.813 1.00 17.40 71 ALA A N 1
ATOM 679 C CA . ALA A 1 91 ? 3.507 55.559 -9.376 1.00 14.78 71 ALA A CA 1
ATOM 680 C C . ALA A 1 91 ? 3.163 56.201 -8.035 1.00 14.48 71 ALA A C 1
ATOM 681 O O . ALA A 1 91 ? 3.903 56.072 -7.060 1.00 14.03 71 ALA A O 1
ATOM 683 N N . GLY A 1 92 ? 2.028 56.887 -7.990 1.00 15.01 72 GLY A N 1
ATOM 684 C CA . GLY A 1 92 ? 1.609 57.537 -6.764 1.00 13.56 72 GLY A CA 1
ATOM 685 C C . GLY A 1 92 ? 1.567 56.620 -5.556 1.00 14.94 72 GLY A C 1
ATOM 686 O O . GLY A 1 92 ? 1.153 55.461 -5.651 1.00 12.89 72 GLY A O 1
ATOM 687 N N . HIS A 1 93 ? 2.014 57.161 -4.425 1.00 14.30 73 HIS A N 1
ATOM 688 C CA . HIS A 1 93 ? 2.045 56.472 -3.138 1.00 16.55 73 HIS A CA 1
ATOM 689 C C . HIS A 1 93 ? 3.033 55.323 -2.990 1.00 16.65 73 HIS A C 1
ATOM 690 O O . HIS A 1 93 ? 2.932 54.513 -2.068 1.00 17.74 73 HIS A O 1
ATOM 697 N N . THR A 1 94 ? 4.000 55.264 -3.896 1.00 15.43 74 THR A N 1
ATOM 698 C CA . THR A 1 94 ? 5.032 54.249 -3.813 1.00 15.13 74 THR A CA 1
ATOM 699 C C . THR A 1 94 ? 6.082 54.795 -2.846 1.00 15.17 74 THR A C 1
ATOM 700 O O . THR A 1 94 ? 6.288 56.013 -2.769 1.00 14.97 74 THR A O 1
ATOM 704 N N . PHE A 1 95 ? 6.715 53.910 -2.083 1.00 13.44 75 PHE A N 1
ATOM 705 C CA . PHE A 1 95 ? 7.808 54.332 -1.223 1.00 14.08 75 PHE A CA 1
ATOM 706 C C . PHE A 1 95 ? 8.942 53.337 -1.431 1.00 14.75 75 PHE A C 1
ATOM 707 O O . PHE A 1 95 ? 8.707 52.162 -1.735 1.00 13.36 75 PHE A O 1
ATOM 715 N N . VAL A 1 96 ? 10.170 53.833 -1.336 1.00 14.02 76 VAL A N 1
ATOM 716 C CA . VAL A 1 96 ? 11.359 53.015 -1.521 1.00 13.96 76 VAL A CA 1
ATOM 717 C C . VAL A 1 96 ? 12.309 53.304 -0.374 1.00 15.51 76 VAL A C 1
ATOM 718 O O . VAL A 1 96 ? 12.605 54.461 -0.086 1.00 15.26 76 VAL A O 1
ATOM 722 N N . ILE A 1 97 ? 12.773 52.250 0.284 1.00 15.47 77 ILE A N 1
ATOM 723 C CA . ILE A 1 97 ? 13.704 52.398 1.392 1.00 15.16 77 ILE A CA 1
ATOM 724 C C . ILE A 1 97 ? 14.952 51.574 1.086 1.00 16.34 77 ILE A C 1
ATOM 725 O O . ILE A 1 97 ? 14.855 50.450 0.601 1.00 14.96 77 ILE A O 1
ATOM 730 N N . LEU A 1 98 ? 16.122 52.153 1.334 1.00 16.17 78 LEU A N 1
ATOM 731 C CA . LEU A 1 98 ? 17.385 51.454 1.121 1.00 18.12 78 LEU A CA 1
ATOM 732 C C . LEU A 1 98 ? 18.137 51.513 2.439 1.00 18.77 78 LEU A C 1
ATOM 733 O O . LEU A 1 98 ? 18.283 52.583 3.023 1.00 19.03 78 LEU A O 1
ATOM 738 N N . ILE A 1 99 ? 18.595 50.359 2.914 1.00 21.65 79 ILE A N 1
ATOM 739 C CA . ILE A 1 99 ? 19.314 50.292 4.180 1.00 21.81 79 ILE A CA 1
ATOM 740 C C . ILE A 1 99 ? 20.614 49.521 4.026 1.00 22.49 79 ILE A C 1
ATOM 741 O O . ILE A 1 99 ? 20.645 48.449 3.434 1.00 19.02 79 ILE A O 1
ATOM 746 N N . ARG A 1 100 ? 21.685 50.077 4.573 1.00 25.73 80 ARG A N 1
ATOM 747 C CA . ARG A 1 100 ? 22.995 49.449 4.506 1.00 29.87 80 ARG A CA 1
ATOM 748 C C . ARG A 1 100 ? 23.604 49.432 5.906 1.00 31.19 80 ARG A C 1
ATOM 749 O O . ARG A 1 100 ? 23.294 50.288 6.734 1.00 29.95 80 ARG A O 1
ATOM 757 N N . ASN A 1 101 ? 24.456 48.449 6.174 1.00 33.02 81 ASN A N 1
ATOM 758 C CA . ASN A 1 101 ? 25.108 48.343 7.475 1.00 35.98 81 ASN A CA 1
ATOM 759 C C . ASN A 1 101 ? 24.109 48.141 8.610 1.00 35.37 81 ASN A C 1
ATOM 760 O O . ASN A 1 101 ? 24.213 48.777 9.659 1.00 36.55 81 ASN A O 1
ATOM 765 N N . ALA A 1 102 ? 23.142 47.257 8.397 1.00 33.13 82 ALA A N 1
ATOM 766 C CA . ALA A 1 102 ? 22.139 46.974 9.415 1.00 31.95 82 ALA A CA 1
ATOM 767 C C . ALA A 1 102 ? 22.031 45.472 9.657 1.00 31.58 82 ALA A C 1
ATOM 768 O O . ALA A 1 102 ? 22.149 44.673 8.724 1.00 30.64 82 ALA A O 1
ATOM 770 N N . TYR A 1 103 ? 21.815 45.090 10.912 1.00 28.74 83 TYR A N 1
ATOM 771 C CA . TYR A 1 103 ? 21.669 43.680 11.248 1.00 28.10 83 TYR A CA 1
ATOM 772 C C . TYR A 1 103 ? 20.346 43.174 10.685 1.00 28.50 83 TYR A C 1
ATOM 773 O O . TYR A 1 103 ? 19.431 43.957 10.432 1.00 27.15 83 TYR A O 1
ATOM 782 N N . PRO A 1 104 ? 20.230 41.852 10.486 1.00 28.62 84 PRO A N 1
ATOM 783 C CA . PRO A 1 104 ? 19.020 41.225 9.949 1.00 27.96 84 PRO A CA 1
ATOM 784 C C . PRO A 1 104 ? 17.721 41.613 10.659 1.00 27.69 84 PRO A C 1
ATOM 785 O O . PRO A 1 104 ? 16.728 41.948 10.010 1.00 26.52 84 PRO A O 1
ATOM 789 N N . ILE A 1 105 ? 17.724 41.573 11.990 1.00 24.57 85 ILE A N 1
ATOM 790 C CA . ILE A 1 105 ? 16.514 41.892 12.742 1.00 25.03 85 ILE A CA 1
ATOM 791 C C . ILE A 1 105 ? 16.032 43.329 12.548 1.00 25.17 85 ILE A C 1
ATOM 792 O O . ILE A 1 105 ? 14.828 43.592 12.572 1.00 24.05 85 ILE A O 1
ATOM 797 N N . ASN A 1 106 ? 16.967 44.254 12.355 1.00 23.52 86 ASN A N 1
ATOM 798 C CA . ASN A 1 106 ? 16.606 45.653 12.158 1.00 24.78 86 ASN A CA 1
ATOM 799 C C . ASN A 1 106 ? 15.913 45.827 10.812 1.00 24.24 86 ASN A C 1
ATOM 800 O O . ASN A 1 106 ? 14.952 46.587 10.690 1.00 23.08 86 ASN A O 1
ATOM 805 N N . ILE A 1 107 ? 16.408 45.113 9.807 1.00 24.94 87 ILE A N 1
ATOM 806 C CA . ILE A 1 107 ? 15.829 45.163 8.472 1.00 26.15 87 ILE A CA 1
ATOM 807 C C . ILE A 1 107 ? 14.419 44.573 8.519 1.00 25.37 87 ILE A C 1
ATOM 808 O O . ILE A 1 107 ? 13.471 45.165 8.009 1.00 24.62 87 ILE A O 1
ATOM 813 N N . LEU A 1 108 ? 14.290 43.408 9.146 1.00 25.04 88 LEU A N 1
ATOM 814 C CA . LEU A 1 108 ? 12.997 42.741 9.266 1.00 25.45 88 LEU A CA 1
ATOM 815 C C . LEU A 1 108 ? 11.993 43.618 10.007 1.00 24.44 88 LEU A C 1
ATOM 816 O O . LEU A 1 108 ? 10.834 43.710 9.609 1.00 24.30 88 LEU A O 1
ATOM 821 N N . ASN A 1 109 ? 12.434 44.255 11.089 1.00 23.03 89 ASN A N 1
ATOM 822 C CA . ASN A 1 109 ? 11.542 45.117 11.859 1.00 23.88 89 ASN A CA 1
ATOM 823 C C . ASN A 1 109 ? 11.125 46.345 11.058 1.00 22.75 89 ASN A C 1
ATOM 824 O O . ASN A 1 109 ? 10.000 46.821 11.185 1.00 24.62 89 ASN A O 1
ATOM 829 N N . ALA A 1 110 ? 12.035 46.857 10.237 1.00 22.67 90 ALA A N 1
ATOM 830 C CA . ALA A 1 110 ? 11.724 48.015 9.408 1.00 23.83 90 ALA A CA 1
ATOM 831 C C . ALA A 1 110 ? 10.569 47.634 8.482 1.00 24.70 90 ALA A C 1
ATOM 832 O O . ALA A 1 110 ? 9.635 48.414 8.275 1.00 23.77 90 ALA A O 1
ATOM 834 N N . VAL A 1 111 ? 10.635 46.423 7.932 1.00 23.31 91 VAL A N 1
ATOM 835 C CA . VAL A 1 111 ? 9.591 45.946 7.030 1.00 23.71 91 VAL A CA 1
ATOM 836 C C . VAL A 1 111 ? 8.274 45.787 7.780 1.00 23.89 91 VAL A C 1
ATOM 837 O O . VAL A 1 111 ? 7.227 46.233 7.306 1.00 22.13 91 VAL A O 1
ATOM 841 N N . LYS A 1 112 ? 8.328 45.155 8.951 1.00 23.26 92 LYS A N 1
ATOM 842 C CA . LYS A 1 112 ? 7.127 44.954 9.758 1.00 24.29 92 LYS A CA 1
ATOM 843 C C . LYS A 1 112 ? 6.468 46.291 10.067 1.00 24.35 92 LYS A C 1
ATOM 844 O O . LYS A 1 112 ? 5.244 46.414 10.036 1.00 23.94 92 LYS A O 1
ATOM 850 N N . MET A 1 113 ? 7.282 47.293 10.378 1.00 25.54 93 MET A N 1
ATOM 851 C CA . MET A 1 113 ? 6.756 48.613 10.693 1.00 27.35 93 MET A CA 1
ATOM 852 C C . MET A 1 113 ? 6.098 49.246 9.472 1.00 26.59 93 MET A C 1
ATOM 853 O O . MET A 1 113 ? 5.070 49.908 9.593 1.00 26.29 93 MET A O 1
ATOM 858 N N . CYS A 1 114 ? 6.686 49.039 8.298 1.00 25.73 94 CYS A N 1
ATOM 859 C CA . CYS A 1 114 ? 6.113 49.590 7.075 1.00 26.09 94 CYS A CA 1
ATOM 860 C C . CYS A 1 114 ? 4.760 48.940 6.812 1.00 26.92 94 CYS A C 1
ATOM 861 O O . CYS A 1 114 ? 3.855 49.575 6.275 1.00 27.72 94 CYS A O 1
ATOM 864 N N . GLN A 1 115 ? 4.628 47.673 7.197 1.00 26.59 95 GLN A N 1
ATOM 865 C CA . GLN A 1 115 ? 3.378 46.943 7.000 1.00 27.71 95 GLN A CA 1
ATOM 866 C C . GLN A 1 115 ? 2.241 47.535 7.821 1.00 28.08 95 GLN A C 1
ATOM 867 O O . GLN A 1 115 ? 1.068 47.298 7.531 1.00 27.15 95 GLN A O 1
ATOM 873 N N . GLU A 1 116 ? 2.588 48.300 8.849 1.00 28.16 96 GLU A N 1
ATOM 874 C CA . GLU A 1 116 ? 1.576 48.924 9.693 1.00 28.86 96 GLU A CA 1
ATOM 875 C C . GLU A 1 116 ? 0.947 50.131 9.003 1.00 28.94 96 GLU A C 1
ATOM 876 O O . GLU A 1 116 ? -0.164 50.539 9.337 1.00 29.53 96 GLU A O 1
ATOM 882 N N . VAL A 1 117 ? 1.661 50.696 8.036 1.00 26.64 97 VAL A N 1
ATOM 883 C CA . VAL A 1 117 ? 1.174 51.866 7.316 1.00 24.65 97 VAL A CA 1
ATOM 884 C C . VAL A 1 117 ? 1.198 51.673 5.802 1.00 23.64 97 VAL A C 1
ATOM 885 O O . VAL A 1 117 ? 1.063 52.635 5.045 1.00 22.55 97 VAL A O 1
ATOM 889 N N . GLY A 1 118 ? 1.376 50.433 5.358 1.00 21.20 98 GLY A N 1
ATOM 890 C CA . GLY A 1 118 ? 1.405 50.185 3.928 1.00 19.44 98 GLY A CA 1
ATOM 891 C C . GLY A 1 118 ? 1.476 48.726 3.540 1.00 19.18 98 GLY A C 1
ATOM 892 O O . GLY A 1 118 ? 1.425 47.834 4.388 1.00 19.01 98 GLY A O 1
ATOM 893 N N . SER A 1 119 ? 1.587 48.490 2.238 1.00 16.67 99 SER A N 1
ATOM 894 C CA . SER A 1 119 ? 1.674 47.147 1.692 1.00 16.53 99 SER A CA 1
ATOM 895 C C . SER A 1 119 ? 3.069 46.989 1.110 1.00 15.66 99 SER A C 1
ATOM 896 O O . SER A 1 119 ? 3.648 47.956 0.627 1.00 16.66 99 SER A O 1
ATOM 899 N N . ILE A 1 120 ? 3.613 45.778 1.157 1.00 14.81 100 ILE A N 1
ATOM 900 C CA . ILE A 1 120 ? 4.963 45.547 0.651 1.00 14.19 100 ILE A CA 1
ATOM 901 C C . ILE A 1 120 ? 4.974 44.941 -0.753 1.00 14.51 100 ILE A C 1
ATOM 902 O O . ILE A 1 120 ? 4.279 43.962 -1.011 1.00 17.03 100 ILE A O 1
ATOM 907 N N . PHE A 1 121 ? 5.762 45.532 -1.652 1.00 12.11 101 PHE A N 1
ATOM 908 C CA . PHE A 1 121 ? 5.896 45.031 -3.021 1.00 13.27 101 PHE A CA 1
ATOM 909 C C . PHE A 1 121 ? 7.158 44.175 -3.095 1.00 13.88 101 PHE A C 1
ATOM 910 O O . PHE A 1 121 ? 7.181 43.137 -3.756 1.00 14.12 101 PHE A O 1
ATOM 918 N N . ALA A 1 122 ? 8.205 44.630 -2.411 1.00 13.07 102 ALA A N 1
ATOM 919 C CA . ALA A 1 122 ? 9.482 43.918 -2.377 1.00 12.96 102 ALA A CA 1
ATOM 920 C C . ALA A 1 122 ? 10.258 44.236 -1.102 1.00 12.79 102 ALA A C 1
ATOM 921 O O . ALA A 1 122 ? 10.114 45.303 -0.522 1.00 12.77 102 ALA A O 1
ATOM 923 N N . ALA A 1 123 ? 11.086 43.287 -0.686 1.00 13.73 103 ALA A N 1
ATOM 924 C CA . ALA A 1 123 ? 11.919 43.418 0.504 1.00 14.55 103 ALA A CA 1
ATOM 925 C C . ALA A 1 123 ? 13.022 42.419 0.205 1.00 14.56 103 ALA A C 1
ATOM 926 O O . ALA A 1 123 ? 12.851 41.219 0.413 1.00 15.41 103 ALA A O 1
ATOM 928 N N . THR A 1 124 ? 14.156 42.905 -0.291 1.00 16.24 104 THR A N 1
ATOM 929 C CA . THR A 1 124 ? 15.212 41.986 -0.689 1.00 17.10 104 THR A CA 1
ATOM 930 C C . THR A 1 124 ? 16.557 42.670 -0.892 1.00 17.92 104 THR A C 1
ATOM 931 O O . THR A 1 124 ? 16.655 43.893 -0.876 1.00 18.35 104 THR A O 1
ATOM 935 N N . ALA A 1 125 ? 17.586 41.853 -1.091 1.00 19.19 105 ALA A N 1
ATOM 936 C CA . ALA A 1 125 ? 18.931 42.341 -1.351 1.00 19.19 105 ALA A CA 1
ATOM 937 C C . ALA A 1 125 ? 19.279 41.927 -2.779 1.00 19.22 105 ALA A C 1
ATOM 938 O O . ALA A 1 125 ? 20.286 42.363 -3.339 1.00 20.04 105 ALA A O 1
ATOM 940 N N . ASN A 1 126 ? 18.425 41.090 -3.364 1.00 18.37 106 ASN A N 1
ATOM 941 C CA . ASN A 1 126 ? 18.613 40.586 -4.728 1.00 20.01 106 ASN A CA 1
ATOM 942 C C . ASN A 1 126 ? 18.337 41.634 -5.795 1.00 20.35 106 ASN A C 1
ATOM 943 O O . ASN A 1 126 ? 17.657 42.634 -5.541 1.00 19.12 106 ASN A O 1
ATOM 948 N N . PRO A 1 127 ? 18.860 41.414 -7.013 1.00 19.64 107 PRO A N 1
ATOM 949 C CA . PRO A 1 127 ? 18.617 42.365 -8.097 1.00 19.44 107 PRO A CA 1
ATOM 950 C C . PRO A 1 127 ? 17.096 42.402 -8.185 1.00 20.42 107 PRO A C 1
ATOM 951 O O . PRO A 1 127 ? 16.440 41.364 -8.049 1.00 18.15 107 PRO A O 1
ATOM 955 N N . LEU A 1 128 ? 16.534 43.579 -8.415 1.00 18.50 108 LEU A N 1
ATOM 956 C CA . LEU A 1 128 ? 15.085 43.704 -8.430 1.00 18.68 108 LEU A CA 1
ATOM 957 C C . LEU A 1 128 ? 14.523 44.538 -9.566 1.00 18.77 108 LEU A C 1
ATOM 958 O O . LEU A 1 128 ? 15.035 45.610 -9.881 1.00 18.29 108 LEU A O 1
ATOM 963 N N . GLN A 1 129 ? 13.445 44.036 -10.154 1.00 17.68 109 GLN A N 1
ATOM 964 C CA . GLN A 1 129 ? 12.760 44.703 -11.248 1.00 19.19 109 GLN A CA 1
ATOM 965 C C . GLN A 1 129 ? 11.307 44.927 -10.824 1.00 18.28 109 GLN A C 1
ATOM 966 O O . GLN A 1 129 ? 10.673 44.038 -10.258 1.00 18.50 109 GLN A O 1
ATOM 972 N N . ILE A 1 130 ? 10.788 46.123 -11.077 1.00 16.54 110 ILE A N 1
ATOM 973 C CA . ILE A 1 130 ? 9.416 46.436 -10.715 1.00 16.86 110 ILE A CA 1
ATOM 974 C C . ILE A 1 130 ? 8.585 46.442 -11.986 1.00 17.99 110 ILE A C 1
ATOM 975 O O . ILE A 1 130 ? 8.937 47.105 -12.962 1.00 19.06 110 ILE A O 1
ATOM 980 N N . ILE A 1 131 ? 7.496 45.680 -11.987 1.00 17.55 111 ILE A N 1
ATOM 981 C CA . ILE A 1 131 ? 6.625 45.637 -13.147 1.00 17.09 111 ILE A CA 1
ATOM 982 C C . ILE A 1 131 ? 5.606 46.750 -12.956 1.00 18.02 111 ILE A C 1
ATOM 983 O O . ILE A 1 131 ? 4.871 46.780 -11.965 1.00 16.25 111 ILE A O 1
ATOM 988 N N . VAL A 1 132 ? 5.576 47.672 -13.908 1.00 18.82 112 VAL A N 1
ATOM 989 C CA . VAL A 1 132 ? 4.684 48.813 -13.831 1.00 21.04 112 VAL A CA 1
ATOM 990 C C . VAL A 1 132 ? 3.712 48.891 -14.997 1.00 21.87 112 VAL A C 1
ATOM 991 O O . VAL A 1 132 ? 4.000 48.433 -16.107 1.00 22.76 112 VAL A O 1
ATOM 995 N N . TYR A 1 133 ? 2.546 49.462 -14.721 1.00 21.34 113 TYR A N 1
ATOM 996 C CA . TYR A 1 133 ? 1.515 49.652 -15.725 1.00 20.77 113 TYR A CA 1
ATOM 997 C C . TYR A 1 133 ? 1.390 51.159 -15.903 1.00 20.87 113 TYR A C 1
ATOM 998 O O . TYR A 1 133 ? 1.265 51.897 -14.925 1.00 17.49 113 TYR A O 1
ATOM 1007 N N . LYS A 1 134 ? 1.432 51.617 -17.146 1.00 20.59 114 LYS A N 1
ATOM 1008 C CA . LYS A 1 134 ? 1.318 53.041 -17.416 1.00 25.42 114 LYS A CA 1
ATOM 1009 C C . LYS A 1 134 ? -0.143 53.399 -17.661 1.00 25.72 114 LYS A C 1
ATOM 1010 O O . LYS A 1 134 ? -0.763 52.919 -18.612 1.00 23.92 114 LYS A O 1
ATOM 1016 N N . GLY A 1 135 ? -0.694 54.229 -16.781 1.00 26.76 115 GLY A N 1
ATOM 1017 C CA . GLY A 1 135 ? -2.081 54.634 -16.915 1.00 29.96 115 GLY A CA 1
ATOM 1018 C C . GLY A 1 135 ? -2.214 56.086 -17.327 1.00 30.67 115 GLY A C 1
ATOM 1019 O O . GLY A 1 135 ? -1.261 56.693 -17.810 1.00 31.03 115 GLY A O 1
ATOM 1020 N N . GLU A 1 136 ? -3.399 56.648 -17.124 1.00 33.28 116 GLU A N 1
ATOM 1021 C CA . GLU A 1 136 ? -3.656 58.039 -17.481 1.00 35.58 116 GLU A CA 1
ATOM 1022 C C . GLU A 1 136 ? -2.913 59.054 -16.631 1.00 34.14 116 GLU A C 1
ATOM 1023 O O . GLU A 1 136 ? -2.063 59.791 -17.125 1.00 35.34 116 GLU A O 1
ATOM 1029 N N . ARG A 1 137 ? -3.250 59.085 -15.347 1.00 33.10 117 ARG A N 1
ATOM 1030 C CA . ARG A 1 137 ? -2.653 60.029 -14.411 1.00 29.89 117 ARG A CA 1
ATOM 1031 C C . ARG A 1 137 ? -1.230 59.665 -14.009 1.00 25.50 117 ARG A C 1
ATOM 1032 O O . ARG A 1 137 ? -0.448 60.526 -13.614 1.00 22.88 117 ARG A O 1
ATOM 1040 N N . GLY A 1 138 ? -0.900 58.385 -14.104 1.00 23.61 118 GLY A N 1
ATOM 1041 C CA . GLY A 1 138 ? 0.428 57.945 -13.728 1.00 22.55 118 GLY A CA 1
ATOM 1042 C C . GLY A 1 138 ? 0.527 56.438 -13.808 1.00 20.87 118 GLY A C 1
ATOM 1043 O O . GLY A 1 138 ? -0.290 55.793 -14.463 1.00 20.14 118 GLY A O 1
ATOM 1044 N N . ASN A 1 139 ? 1.520 55.869 -13.135 1.00 19.68 119 ASN A N 1
ATOM 1045 C CA . ASN A 1 139 ? 1.701 54.428 -13.172 1.00 17.56 119 ASN A CA 1
ATOM 1046 C C . ASN A 1 139 ? 1.156 53.699 -11.948 1.00 15.87 119 ASN A C 1
ATOM 1047 O O . ASN A 1 139 ? 0.763 54.306 -10.953 1.00 15.19 119 ASN A O 1
ATOM 1052 N N . GLY A 1 140 ? 1.140 52.378 -12.057 1.00 15.97 120 GLY A N 1
ATOM 1053 C CA . GLY A 1 140 ? 0.677 51.523 -10.984 1.00 14.37 120 GLY A CA 1
ATOM 1054 C C . GLY A 1 140 ? 1.619 50.342 -10.906 1.00 14.41 120 GLY A C 1
ATOM 1055 O O . GLY A 1 140 ? 2.044 49.816 -11.936 1.00 14.74 120 GLY A O 1
ATOM 1056 N N . VAL A 1 141 ? 1.963 49.929 -9.692 1.00 13.64 121 VAL A N 1
ATOM 1057 C CA . VAL A 1 141 ? 2.866 48.799 -9.502 1.00 12.64 121 VAL A CA 1
ATOM 1058 C C . VAL A 1 141 ? 2.088 47.486 -9.541 1.00 12.60 121 VAL A C 1
ATOM 1059 O O . VAL A 1 141 ? 1.180 47.274 -8.736 1.00 14.47 121 VAL A O 1
ATOM 1063 N N . LEU A 1 142 ? 2.457 46.607 -10.471 1.00 13.29 122 LEU A N 1
ATOM 1064 C CA . LEU A 1 142 ? 1.773 45.327 -10.632 1.00 14.51 122 LEU A CA 1
ATOM 1065 C C . LEU A 1 142 ? 2.472 44.146 -9.973 1.00 13.40 122 LEU A C 1
ATOM 1066 O O . LEU A 1 142 ? 1.867 43.099 -9.782 1.00 13.35 122 LEU A O 1
ATOM 1071 N N . GLY A 1 143 ? 3.752 44.299 -9.652 1.00 14.49 123 GLY A N 1
ATOM 1072 C CA . GLY A 1 143 ? 4.472 43.202 -9.036 1.00 14.11 123 GLY A CA 1
ATOM 1073 C C . GLY A 1 143 ? 5.960 43.404 -9.188 1.00 14.31 123 GLY A C 1
ATOM 1074 O O . GLY A 1 143 ? 6.399 44.442 -9.676 1.00 14.23 123 GLY A O 1
ATOM 1075 N N . VAL A 1 144 ? 6.740 42.417 -8.773 1.00 13.71 124 VAL A N 1
ATOM 1076 C CA . VAL A 1 144 ? 8.185 42.537 -8.856 1.00 13.59 124 VAL A CA 1
ATOM 1077 C C . VAL A 1 144 ? 8.850 41.233 -9.264 1.00 13.77 124 VAL A C 1
ATOM 1078 O O . VAL A 1 144 ? 8.262 40.159 -9.145 1.00 16.01 124 VAL A O 1
ATOM 1082 N N . ILE A 1 145 ? 10.077 41.348 -9.766 1.00 14.08 125 ILE A N 1
ATOM 1083 C CA . ILE A 1 145 ? 10.884 40.189 -10.128 1.00 15.16 125 ILE A CA 1
ATOM 1084 C C . ILE A 1 145 ? 12.011 40.256 -9.112 1.00 14.05 125 ILE A C 1
ATOM 1085 O O . ILE A 1 145 ? 12.947 41.047 -9.265 1.00 13.60 125 ILE A O 1
ATOM 1090 N N . ASP A 1 146 ? 11.900 39.443 -8.067 1.00 14.68 126 ASP A N 1
ATOM 1091 C CA . ASP A 1 146 ? 12.880 39.417 -6.993 1.00 15.62 126 ASP A CA 1
ATOM 1092 C C . ASP A 1 146 ? 13.845 38.259 -7.218 1.00 15.84 126 ASP A C 1
ATOM 1093 O O . ASP A 1 146 ? 13.495 37.103 -7.015 1.00 14.41 126 ASP A O 1
ATOM 1098 N N . GLY A 1 147 ? 15.059 38.573 -7.645 1.00 17.00 127 GLY A N 1
ATOM 1099 C CA . GLY A 1 147 ? 16.021 37.517 -7.881 1.00 18.29 127 GLY A CA 1
ATOM 1100 C C . GLY A 1 147 ? 15.661 36.669 -9.085 1.00 18.91 127 GLY A 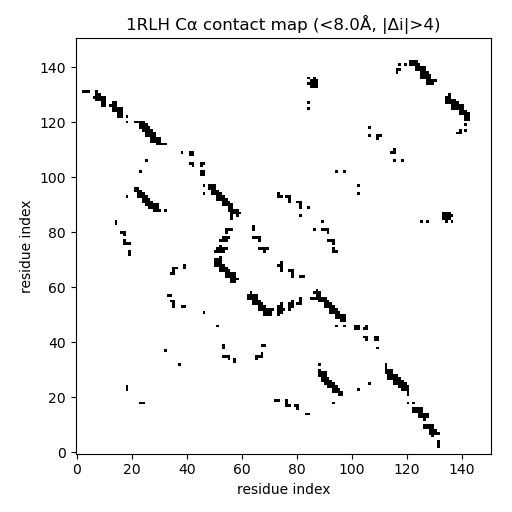C 1
ATOM 1101 O O . GLY A 1 147 ? 14.999 37.136 -10.017 1.00 19.03 127 GLY A O 1
ATOM 1102 N N . TYR A 1 148 ? 16.057 35.400 -9.040 1.00 17.78 128 TYR A N 1
ATOM 1103 C CA . TYR A 1 148 ? 15.839 34.486 -10.155 1.00 18.76 128 TYR A CA 1
ATOM 1104 C C . TYR A 1 148 ? 14.821 33.375 -9.967 1.00 17.86 128 TYR A C 1
ATOM 1105 O O . TYR A 1 148 ? 14.367 33.096 -8.862 1.00 18.27 128 TYR A O 1
ATOM 1114 N N . SER A 1 149 ? 14.502 32.730 -11.085 1.00 17.39 129 SER A N 1
ATOM 1115 C CA . SER A 1 149 ? 13.604 31.589 -11.115 1.00 16.47 129 SER A CA 1
ATOM 1116 C C . SER A 1 149 ? 14.432 30.421 -10.573 1.00 18.41 129 SER A C 1
ATOM 1117 O O . SER A 1 149 ? 15.668 30.447 -10.633 1.00 16.98 129 SER A O 1
ATOM 1120 N N . PRO A 1 150 ? 13.771 29.388 -10.029 1.00 17.23 130 PRO A N 1
ATOM 1121 C CA . PRO A 1 150 ? 14.499 28.236 -9.490 1.00 18.52 130 PRO A CA 1
ATOM 1122 C C . PRO A 1 150 ? 15.096 27.370 -10.604 1.00 19.64 130 PRO A C 1
ATOM 1123 O O . PRO A 1 150 ? 14.549 27.305 -11.707 1.00 20.12 130 PRO A O 1
ATOM 1127 N N . VAL A 1 151 ? 16.213 26.710 -10.312 1.00 20.28 131 VAL A N 1
ATOM 1128 C CA . VAL A 1 151 ? 16.884 25.874 -11.303 1.00 20.52 131 VAL A CA 1
ATOM 1129 C C . VAL A 1 151 ? 16.750 24.382 -11.026 1.00 22.67 131 VAL A C 1
ATOM 1130 O O . VAL A 1 151 ? 17.237 23.556 -11.797 1.00 21.65 131 VAL A O 1
ATOM 1134 N N . GLY A 1 152 ? 16.091 24.043 -9.924 1.00 20.72 132 GLY A N 1
ATOM 1135 C CA . GLY A 1 152 ? 15.903 22.649 -9.572 1.00 22.01 132 GLY A CA 1
ATOM 1136 C C . GLY A 1 152 ? 15.179 22.507 -8.249 1.00 21.81 132 GLY A C 1
ATOM 1137 O O . GLY A 1 152 ? 14.676 23.491 -7.700 1.00 19.61 132 GLY A O 1
ATOM 1138 N N . VAL A 1 153 ? 15.122 21.279 -7.743 1.00 22.65 133 VAL A N 1
ATOM 1139 C CA . VAL A 1 153 ? 14.467 20.987 -6.471 1.00 22.61 133 VAL A CA 1
ATOM 1140 C C . VAL A 1 153 ? 15.507 20.396 -5.528 1.00 24.52 133 VAL A C 1
ATOM 1141 O O . VAL A 1 153 ? 16.300 19.542 -5.931 1.00 24.05 133 VAL A O 1
ATOM 1145 N N . GLU A 1 154 ? 15.505 20.844 -4.276 1.00 24.00 134 GLU A N 1
ATOM 1146 C CA . GLU A 1 154 ? 16.468 20.347 -3.302 1.00 26.63 134 GLU A CA 1
ATOM 1147 C C . GLU A 1 154 ? 16.325 18.840 -3.093 1.00 29.32 134 GLU A C 1
ATOM 1148 O O . GLU A 1 154 ? 15.242 18.277 -3.257 1.00 28.75 134 GLU A O 1
ATOM 1154 N N . SER A 1 155 ? 17.429 18.192 -2.733 1.00 33.28 135 SER A N 1
ATOM 1155 C CA . SER A 1 155 ? 17.436 16.753 -2.503 1.00 38.48 135 SER A CA 1
ATOM 1156 C C . SER A 1 155 ? 17.208 16.448 -1.028 1.00 40.79 135 SER A C 1
ATOM 1157 O O . SER A 1 155 ? 18.083 15.786 -0.430 1.00 43.64 135 SER A O 1
#

Secondary structure (DSSP, 8-state):
-----TT-EE-SS-EEP---TT-EEEEEEESS---THHHHHHTGGGSTTSEEEEEEE--STT--EEEEES-HHHHHHHHHHHHHH--TTEEEEEEES--HHHHHHHHHHHHTTEEEEEEESS-EEEEEEE-SSSEEEEEEEES----S---

Solvent-accessible surface area: 9266 Å² total; per-residue (Å²): 195,162,116,136,106,181,75,27,16,106,47,130,210,8,20,111,16,51,41,26,80,152,3,41,0,2,0,0,95,0,74,200,16,173,53,10,103,53,0,20,106,40,0,129,107,36,5,81,88,6,94,18,0,0,0,1,13,35,45,77,70,96,169,93,61,77,126,49,34,76,26,112,94,0,16,134,7,0,54,48,0,2,141,90,0,60,3,38,50,2,0,0,0,0,2,52,98,30,172,98,100,41,22,99,39,0,22,112,45,0,105,120,32,4,46,53,58,6,49,19,64,71,88,6,38,0,41,2,94,93,21,86,220,34,36,29,25,104,25,41,87,65,15,197,88,123,158,56,144,167,159

B-factor: mean 30.26, std 13.97, range [11.61, 70.44]

Organism: Thermoplasma acidophilum (strain ATCC 25905 / DSM 1728 / JCM 9062 / NBRC 15155 / AMRC-C165) (NCBI:txid273075)

Sequence (151 aa):
HHHHHHSSGLVPRGSHMVIPAEANIIVGYSHFIKTVEDLNEIIRTHVPGSKYGIGFSEASGDRLIRYDGNDDDLVKACIENIRRISAGHTFVILIRNAYPINILNAVKMCQEVGSIFAATANPLQIIVYKGERGNGVLGVIDGYSPVGVES

CATH classification: 2.10.70.30 (+1 more: 3.40.1520.10)

Foldseek 3Di:
DDDDDPVWWWDPFFAWADAPPQKKKWKWAFAPDQACVLLCVLLVVLQPPWWKKKWFQHQDDVRDIHMDTDDPVRNVSQPVRCVRQWDHRMMMMMIHPGDPVSLVSSNVSRVVGTGTQDIGNATKGWIWTATDSTIDTDHMDGHDDDDDDDD